Protein 4MTU (pdb70)

Solvent-accessible surface area: 7613 Å² total; per-residue (Å²): 133,40,19,83,90,7,72,34,103,55,89,0,28,75,189,30,36,113,128,134,56,58,56,9,31,26,52,45,6,39,98,16,0,18,81,0,0,45,52,0,0,54,44,1,3,12,45,122,13,126,71,102,32,70,51,115,61,60,109,70,26,78,8,67,25,10,3,78,0,37,0,29,0,40,0,65,91,12,12,87,68,46,0,39,0,53,2,40,0,62,15,37,22,66,54,68,46,46,116,65,105,149,24,123,142,64,67,62,14,164,112,63,64,61,0,0,44,5,41,1,32,1,54,2,34,98,148,77,31,159,23,58,85,44,96,51,0,78,121,17,99,60,118

Secondary structure (DSSP, 8-state):
-EEEEEEEEEE--GGGB-SSTTBBPTHHHHHHHHHHHHHHHHHHHSS--EEEEEEEEEE-S--BTT-EEEEEEEEEEE-SSEEEEEEEEEEEEEES-TT-TT---EEEEEEEEEEEEEEEEEE--GGG-----SGGGTT----

CATH classification: 3.10.129.10

Organism: Anaerotignum propionicum (NCBI:txid28446)

Structure (mmCIF, N/CA/C/O backbone):
data_4MTU
#
_entry.id   4MTU
#
_cell.length_a   78.110
_cell.length_b   78.110
_cell.length_c   102.810
_cell.angle_alpha   90.00
_cell.angle_beta   90.00
_cell.angle_gamma   120.00
#
_symmetry.space_group_name_H-M   'P 63 2 2'
#
loop_
_entity.id
_entity.type
_entity.pdbx_description
1 polymer 'Beta-alanyl-CoA:ammonia lyase 2'
2 non-polymer 'ZINC ION'
3 non-polymer 'SULFATE ION'
4 water water
#
loop_
_atom_site.group_PDB
_atom_site.id
_atom_site.type_symbol
_atom_site.label_atom_id
_atom_site.label_alt_id
_atom_site.label_comp_id
_atom_site.label_asym_id
_atom_site.label_entity_id
_atom_site.label_seq_id
_atom_site.pdbx_PDB_ins_code
_atom_site.Cartn_x
_atom_site.Cartn_y
_atom_site.Cartn_z
_atom_site.occupancy
_atom_site.B_iso_or_equiv
_atom_site.auth_seq_id
_atom_site.auth_comp_id
_atom_site.auth_asym_id
_atom_site.auth_atom_id
_atom_site.pdbx_PDB_model_num
ATOM 1 N N A MET A 1 1 ? 19.184 15.005 19.269 0.34 25.53 1 MET A N 1
ATOM 2 N N B MET A 1 1 ? 19.496 14.980 19.254 0.66 30.66 1 MET A N 1
ATOM 3 C CA A MET A 1 1 ? 19.001 16.407 18.886 0.34 21.47 1 MET A CA 1
ATOM 4 C CA B MET A 1 1 ? 19.304 16.376 18.857 0.66 23.42 1 MET A CA 1
ATOM 5 C C A MET A 1 1 ? 19.636 16.699 17.524 0.34 22.54 1 MET A C 1
ATOM 6 C C B MET A 1 1 ? 19.716 16.686 17.427 0.66 23.59 1 MET A C 1
ATOM 7 O O A MET A 1 1 ? 20.792 16.317 17.283 0.34 26.70 1 MET A O 1
ATOM 8 O O B MET A 1 1 ? 20.831 16.317 17.022 0.66 29.92 1 MET A O 1
ATOM 17 N N . VAL A 1 2 ? 18.899 17.375 16.666 1.00 20.03 2 VAL A N 1
ATOM 18 C CA . VAL A 1 2 ? 19.276 17.800 15.342 1.00 20.49 2 VAL A CA 1
ATOM 19 C C . VAL A 1 2 ? 19.551 19.305 15.412 1.00 19.35 2 VAL A C 1
ATOM 20 O O . VAL A 1 2 ? 18.664 20.082 15.768 1.00 21.05 2 VAL A O 1
ATOM 24 N N . GLY A 1 3 ? 20.735 19.721 15.081 1.00 18.97 3 GLY A N 1
ATOM 25 C CA . GLY A 1 3 ? 21.066 21.139 15.195 1.00 18.30 3 GLY A CA 1
ATOM 26 C C . GLY A 1 3 ? 21.342 21.528 16.617 1.00 18.89 3 GLY A C 1
ATOM 27 O O . GLY A 1 3 ? 21.504 20.704 17.537 1.00 31.09 3 GLY A O 1
ATOM 28 N N . LYS A 1 4 ? 21.430 22.792 16.884 1.00 17.80 4 LYS A N 1
ATOM 29 C CA . LYS A 1 4 ? 21.775 23.359 18.195 1.00 18.11 4 LYS A CA 1
ATOM 30 C C . LYS A 1 4 ? 20.488 23.565 18.985 1.00 15.41 4 LYS A C 1
ATOM 31 O O . LYS A 1 4 ? 19.419 23.745 18.450 1.00 15.32 4 LYS A O 1
ATOM 37 N N . LYS A 1 5 ? 20.650 23.632 20.300 1.00 14.64 5 LYS A N 1
ATOM 38 C CA . LYS A 1 5 ? 19.604 24.046 21.213 1.00 14.85 5 LYS A CA 1
ATOM 39 C C . LYS A 1 5 ? 19.420 25.548 21.073 1.00 15.29 5 LYS A C 1
ATOM 40 O O . LYS A 1 5 ? 20.393 26.285 21.095 1.00 19.47 5 LYS A O 1
ATOM 46 N N . VAL A 1 6 ? 18.201 26.026 20.995 1.00 13.01 6 VAL A N 1
ATOM 47 C CA . VAL A 1 6 ? 17.867 27.438 21.003 1.00 12.99 6 VAL A CA 1
ATOM 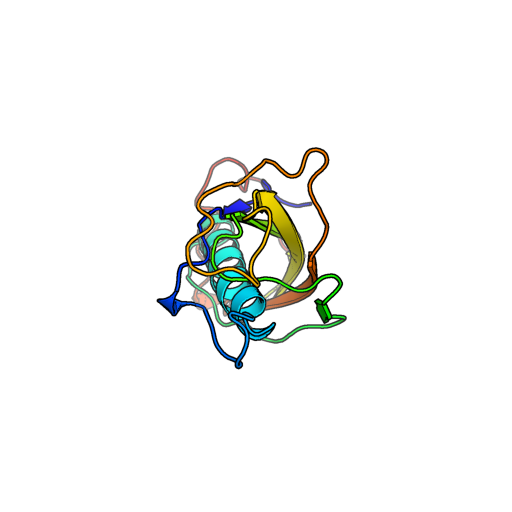48 C C . VAL A 1 6 ? 17.460 27.792 22.446 1.00 12.14 6 VAL A C 1
ATOM 49 O O . VAL A 1 6 ? 16.714 27.093 23.103 1.00 13.00 6 VAL A O 1
ATOM 53 N N . VAL A 1 7 ? 17.995 28.929 22.906 1.00 12.36 7 VAL A N 1
ATOM 54 C CA . VAL A 1 7 ? 17.752 29.423 24.268 1.00 12.28 7 VAL A CA 1
ATOM 55 C C . VAL A 1 7 ? 17.228 30.849 24.199 1.00 12.15 7 VAL A C 1
ATOM 56 O O . VAL A 1 7 ? 17.917 31.743 23.738 1.00 15.24 7 VAL A O 1
ATOM 60 N N . HIS A 1 8 ? 15.971 31.047 24.568 1.00 10.74 8 HIS A N 1
ATOM 61 C CA . HIS A 1 8 ? 15.444 32.372 24.807 1.00 10.52 8 HIS A CA 1
ATOM 62 C C . HIS A 1 8 ? 15.661 32.712 26.290 1.00 10.30 8 HIS A C 1
ATOM 63 O O . HIS A 1 8 ? 15.685 31.817 27.135 1.00 11.47 8 HIS A O 1
ATOM 70 N N A HIS A 1 9 ? 15.774 33.993 26.574 0.74 9.99 9 HIS A N 1
ATOM 71 N N B HIS A 1 9 ? 15.825 33.982 26.619 0.26 10.58 9 HIS A N 1
ATOM 72 C CA A HIS A 1 9 ? 16.068 34.451 27.916 0.74 10.67 9 HIS A CA 1
ATOM 73 C CA B HIS A 1 9 ? 16.134 34.427 27.965 0.26 10.75 9 HIS A CA 1
ATOM 74 C C A HIS A 1 9 ? 15.521 35.842 28.025 0.74 10.42 9 HIS A C 1
ATOM 75 C C B HIS A 1 9 ? 15.672 35.860 28.170 0.26 8.85 9 HIS A C 1
ATOM 76 O O A HIS A 1 9 ? 15.848 36.706 27.208 0.74 9.90 9 HIS A O 1
ATOM 77 O O B HIS A 1 9 ? 16.155 36.721 27.429 0.26 9.99 9 HIS A O 1
ATOM 90 N N . LEU A 1 10 ? 14.781 36.106 29.128 1.00 10.61 10 LEU A N 1
ATOM 91 C CA . LEU A 1 10 ? 14.173 37.413 29.312 1.00 10.44 10 LEU A CA 1
ATOM 92 C C . LEU A 1 10 ? 13.681 37.512 30.780 1.00 10.07 10 LEU A C 1
ATOM 93 O O . LEU A 1 10 ? 13.843 36.585 31.543 1.00 11.14 10 LEU A O 1
ATOM 102 N N . MET A 1 11 ? 13.087 38.653 31.088 1.00 10.54 11 MET A N 1
ATOM 103 C CA . MET A 1 11 ? 12.540 38.934 32.423 1.00 10.05 11 MET A CA 1
ATOM 104 C C . MET A 1 11 ? 11.030 38.928 32.381 1.00 9.65 11 MET A C 1
ATOM 105 O O . MET A 1 11 ? 10.430 39.435 31.423 1.00 11.16 11 MET A O 1
ATOM 110 N N . MET A 1 12 ? 10.399 38.413 33.448 1.00 9.79 12 MET A N 1
ATOM 111 C CA . MET A 1 12 ? 8.999 38.661 33.710 1.00 9.86 12 MET A CA 1
ATOM 112 C C . MET A 1 12 ? 8.819 40.041 34.331 1.00 9.64 12 MET A C 1
ATOM 113 O O . MET A 1 12 ? 9.330 40.273 35.436 1.00 10.91 12 MET A O 1
ATOM 118 N N . SER A 1 13 ? 8.204 40.936 33.608 1.00 10.04 13 SER A N 1
ATOM 119 C CA . SER A 1 13 ? 7.922 42.242 34.163 1.00 10.34 13 SER A CA 1
ATOM 120 C C . SER A 1 13 ? 6.547 42.261 34.778 1.00 9.96 13 SER A C 1
ATOM 121 O O . SER A 1 13 ? 5.792 41.279 34.724 1.00 10.41 13 SER A O 1
ATOM 124 N N . ALA A 1 14 ? 6.171 43.416 35.349 1.00 10.51 14 ALA A N 1
ATOM 125 C CA . ALA A 1 14 ? 4.810 43.561 35.880 1.00 10.47 14 ALA A CA 1
ATOM 126 C C . ALA A 1 14 ? 3.771 43.310 34.777 1.00 10.13 14 ALA A C 1
ATOM 127 O O . ALA A 1 14 ? 2.656 42.879 35.088 1.00 11.31 14 ALA A O 1
ATOM 129 N N . LYS A 1 15 ? 4.079 43.554 33.532 1.00 10.16 15 LYS A N 1
ATOM 130 C CA . LYS A 1 15 ? 3.224 43.326 32.400 1.00 10.17 15 LYS A CA 1
ATOM 131 C C . LYS A 1 15 ? 2.932 41.854 32.137 1.00 10.52 15 LYS A 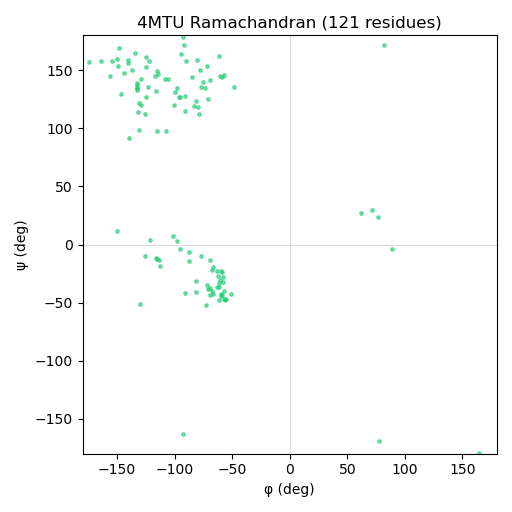C 1
ATOM 132 O O . LYS A 1 15 ? 1.975 41.531 31.452 1.00 12.13 15 LYS A O 1
ATOM 138 N N . ASP A 1 16 ? 3.760 40.955 32.671 1.00 9.88 16 ASP A N 1
ATOM 139 C CA . ASP A 1 16 ? 3.588 39.529 32.537 1.00 10.13 16 ASP A CA 1
ATOM 140 C C . ASP A 1 16 ? 2.698 38.958 33.636 1.00 9.95 16 ASP A C 1
ATOM 141 O O . ASP A 1 16 ? 2.242 37.813 33.511 1.00 10.64 16 ASP A O 1
ATOM 146 N N . ALA A 1 17 ? 2.424 39.712 34.711 1.00 9.94 17 ALA A N 1
ATOM 147 C CA . ALA A 1 17 ? 1.475 39.214 35.693 1.00 9.98 17 ALA A CA 1
ATOM 148 C C . ALA A 1 17 ? 0.162 38.934 35.004 1.00 9.75 17 ALA A C 1
ATOM 149 O O . ALA A 1 17 ? -0.260 39.669 34.106 1.00 10.45 17 ALA A O 1
ATOM 151 N N . HIS A 1 18 ? -0.526 37.906 35.488 1.00 10.14 18 HIS A N 1
ATOM 152 C CA . HIS A 1 18 ? -1.817 37.516 34.922 1.00 9.78 18 HIS A CA 1
ATOM 153 C C . HIS A 1 18 ? -2.876 37.358 36.007 1.00 10.05 18 HIS A C 1
ATOM 154 O O . HIS A 1 18 ? -3.973 37.880 35.878 1.00 11.35 18 HIS A O 1
ATOM 161 N N . TYR A 1 19 ? -2.570 36.597 37.021 1.00 11.56 19 TYR A N 1
ATOM 162 C CA . TYR A 1 19 ? -3.461 36.441 38.156 1.00 12.16 19 TYR A CA 1
ATOM 163 C C . TYR A 1 19 ? -3.110 37.456 39.196 1.00 12.05 19 TYR A C 1
ATOM 164 O O . TYR A 1 19 ? -2.071 38.146 39.113 1.00 13.49 19 TYR A O 1
ATOM 173 N N . THR A 1 20 ? -3.946 37.552 40.232 1.00 13.51 20 THR A N 1
ATOM 174 C CA . THR A 1 20 ? -3.585 38.314 41.388 1.00 12.95 20 THR A CA 1
ATOM 175 C C . THR A 1 20 ? -2.327 37.750 42.049 1.00 12.45 20 THR A C 1
ATOM 176 O O . THR A 1 20 ? -1.865 36.639 41.757 1.00 14.38 20 THR A O 1
ATOM 180 N N . GLY A 1 21 ? -1.704 38.560 42.879 1.00 12.42 21 GLY A N 1
ATOM 181 C CA . GLY A 1 21 ? -0.514 38.144 43.616 1.00 12.66 21 GLY A CA 1
ATOM 182 C C . GLY A 1 21 ? 0.765 38.110 42.764 1.00 11.84 21 GLY A C 1
ATOM 183 O O . GLY A 1 21 ? 1.738 37.445 43.108 1.00 12.69 21 GLY A O 1
ATOM 184 N N . ASN A 1 22 ? 0.780 38.883 41.665 1.00 11.16 22 ASN A N 1
ATOM 185 C CA . ASN A 1 22 ? 1.969 38.966 40.796 1.00 11.15 22 ASN A CA 1
ATOM 186 C C . ASN A 1 22 ? 2.341 37.634 40.170 1.00 10.47 22 ASN A C 1
ATOM 187 O O . ASN A 1 22 ? 3.479 37.419 39.763 1.00 12.05 22 ASN A O 1
ATOM 192 N N . LEU A 1 23 ? 1.349 36.745 39.994 1.00 11.34 23 LEU A N 1
ATOM 193 C CA . LEU A 1 23 ? 1.551 35.422 39.460 1.00 11.08 23 LEU A CA 1
ATOM 194 C C . LEU A 1 23 ? 1.385 35.444 37.940 1.00 10.36 23 LEU A C 1
ATOM 195 O O . LEU A 1 23 ? 0.370 35.926 37.403 1.00 11.02 23 LEU A O 1
ATOM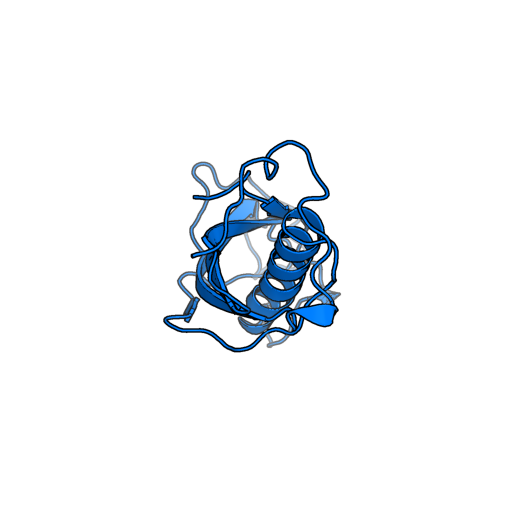 200 N N . VAL A 1 24 ? 2.385 34.910 37.241 1.00 10.48 24 VAL A N 1
ATOM 201 C CA . VAL A 1 24 ? 2.352 34.766 35.794 1.00 10.29 24 VAL A CA 1
ATOM 202 C C . VAL A 1 24 ? 1.619 33.472 35.458 1.00 10.53 24 VAL A C 1
ATOM 203 O O . VAL A 1 24 ? 1.689 32.476 36.190 1.00 12.15 24 VAL A O 1
ATOM 207 N N . ASN A 1 25 ? 0.857 33.489 34.357 1.00 10.39 25 ASN A N 1
ATOM 208 C CA . ASN A 1 25 ? 0.150 32.313 33.888 1.00 10.47 25 ASN A CA 1
ATOM 209 C C . ASN A 1 25 ? 1.084 31.340 33.166 1.00 10.64 25 ASN A C 1
ATOM 210 O O . ASN A 1 25 ? 2.063 31.714 32.512 1.00 11.09 25 ASN A O 1
ATOM 215 N N . GLY A 1 26 ? 0.757 30.041 33.231 1.00 11.44 26 GLY A N 1
ATOM 216 C CA . GLY A 1 26 ? 1.532 29.047 32.527 1.00 12.54 26 GLY A CA 1
ATOM 217 C C . GLY A 1 26 ? 1.554 29.262 31.001 1.00 11.67 26 GLY A C 1
ATOM 218 O O . GLY A 1 26 ? 2.540 28.947 30.333 1.00 12.21 26 GLY A O 1
ATOM 219 N N . ALA A 1 27 ? 0.487 29.833 30.463 1.00 11.62 27 ALA A N 1
ATOM 220 C CA . ALA A 1 27 ? 0.453 30.116 29.045 1.00 11.74 27 ALA A CA 1
ATOM 221 C C . ALA A 1 27 ? 1.568 31.060 28.603 1.00 10.90 27 ALA A C 1
ATOM 222 O O . ALA A 1 27 ? 1.937 31.046 27.432 1.00 11.91 27 ALA A O 1
ATOM 224 N N . ARG A 1 28 ? 2.130 31.869 29.514 1.00 10.50 28 ARG A N 1
ATOM 225 C CA . ARG A 1 28 ? 3.257 32.718 29.119 1.00 10.34 28 ARG A CA 1
ATOM 226 C C . ARG A 1 28 ? 4.441 31.876 28.662 1.00 10.19 28 ARG A C 1
ATOM 227 O O . ARG A 1 28 ? 5.192 32.268 27.761 1.00 10.79 28 ARG A O 1
ATOM 235 N N . ILE A 1 29 ? 4.643 30.715 29.320 1.00 10.54 29 ILE A N 1
ATOM 236 C CA . ILE A 1 29 ? 5.716 29.821 28.905 1.00 10.55 29 ILE A CA 1
ATOM 237 C C . ILE A 1 29 ? 5.424 29.250 27.511 1.00 10.35 29 ILE A C 1
ATOM 238 O O . ILE A 1 29 ? 6.312 29.162 26.661 1.00 10.68 29 ILE A O 1
ATOM 243 N N . VAL A 1 30 ? 4.160 28.853 27.273 1.00 10.73 30 VAL A N 1
ATOM 244 C CA . VAL A 1 30 ? 3.768 28.305 25.986 1.00 11.04 30 VAL A CA 1
ATOM 245 C C . VAL A 1 30 ? 3.935 29.360 24.888 1.00 10.70 30 VAL A C 1
ATOM 246 O O . VAL A 1 30 ? 4.410 29.005 23.802 1.00 11.52 30 VAL A O 1
ATOM 250 N N . ASN A 1 31 ? 3.659 30.599 25.168 1.00 11.26 31 ASN A N 1
ATOM 251 C CA . ASN A 1 31 ? 3.901 31.671 24.213 1.00 11.40 31 ASN A CA 1
ATOM 252 C C . ASN A 1 31 ? 5.373 31.677 23.783 1.00 10.72 31 ASN A C 1
ATOM 253 O O . ASN A 1 31 ? 5.727 31.752 22.619 1.00 11.24 31 ASN A O 1
ATOM 262 N N . GLN A 1 32 ? 6.263 31.604 24.802 1.00 10.33 32 GLN A N 1
ATOM 263 C CA . GLN A 1 32 ? 7.682 31.652 24.500 1.00 10.23 32 GLN A CA 1
ATOM 264 C C . GLN A 1 32 ? 8.148 30.405 23.748 1.00 10.40 32 GLN A C 1
ATOM 265 O O . GLN A 1 32 ? 8.956 30.529 22.814 1.00 10.66 32 GLN A O 1
ATOM 271 N N . TRP A 1 33 ? 7.652 29.236 24.123 1.00 10.47 33 TRP A N 1
ATOM 272 C CA . TRP A 1 33 ? 8.019 28.005 23.380 1.00 10.53 33 TRP A CA 1
ATOM 273 C C . TRP A 1 33 ? 7.555 28.105 21.921 1.00 10.48 33 TRP A C 1
ATOM 274 O O . TRP A 1 33 ? 8.256 27.568 21.049 1.00 11.05 33 TRP A O 1
ATOM 285 N N . GLY A 1 34 ? 6.442 28.772 21.642 1.00 10.74 34 GLY A N 1
ATOM 286 C CA . GLY A 1 34 ? 6.056 28.957 20.259 1.00 10.59 34 GLY A CA 1
ATOM 287 C C . GLY A 1 34 ? 7.137 29.715 19.481 1.00 10.72 34 GLY A C 1
ATOM 288 O O . GLY A 1 34 ? 7.452 29.367 18.333 1.00 11.66 34 GLY A O 1
ATOM 289 N N . ASP A 1 35 ? 7.701 30.753 20.102 1.00 10.38 35 ASP A N 1
ATOM 290 C CA . ASP A 1 35 ? 8.749 31.548 19.445 1.00 10.52 35 ASP A CA 1
ATOM 291 C C . ASP A 1 35 ? 10.070 30.782 19.337 1.00 10.03 35 ASP A C 1
ATOM 292 O O . ASP A 1 35 ? 10.791 30.913 18.354 1.00 10.58 35 ASP A O 1
ATOM 297 N N . VAL A 1 36 ? 10.393 29.949 20.349 1.00 10.12 36 VAL A N 1
ATOM 298 C CA . VAL A 1 36 ? 11.557 29.074 20.272 1.00 10.37 36 VAL A CA 1
ATOM 299 C C . VAL A 1 36 ? 11.399 28.098 19.105 1.00 10.36 36 VAL A C 1
ATOM 300 O O . VAL A 1 36 ? 12.310 27.877 18.308 1.00 11.20 36 VAL A O 1
ATOM 304 N N . GLY A 1 37 ? 10.221 27.473 19.031 1.00 10.65 37 GLY A N 1
ATOM 305 C CA . GLY A 1 37 ? 9.932 26.550 17.935 1.00 10.93 37 GLY A CA 1
ATOM 306 C C . GLY A 1 37 ? 10.055 27.251 16.569 1.00 10.69 37 GLY A C 1
ATOM 307 O O . GLY A 1 37 ? 10.609 26.671 15.620 1.00 11.10 37 GLY A O 1
ATOM 308 N N . THR A 1 38 ? 9.532 28.462 16.469 1.00 10.53 38 THR A N 1
ATOM 309 C CA . THR A 1 38 ? 9.638 29.204 15.215 1.00 10.65 38 THR A CA 1
ATOM 310 C C . THR A 1 38 ? 11.110 29.341 14.838 1.00 10.36 38 THR A C 1
ATOM 311 O O . THR A 1 38 ? 11.500 29.141 13.685 1.00 10.98 38 THR A O 1
ATOM 315 N N . GLU A 1 39 ? 11.965 29.732 15.804 1.00 10.62 39 GLU A N 1
ATOM 316 C CA . GLU A 1 39 ? 13.378 29.946 15.506 1.00 10.64 39 GLU A CA 1
ATOM 317 C C . GLU A 1 39 ? 14.007 28.647 14.987 1.00 10.72 39 GLU A C 1
ATOM 318 O O . GLU A 1 39 ? 14.785 28.645 14.006 1.00 10.99 39 GLU A O 1
ATOM 324 N N . LEU A 1 40 ? 13.709 27.515 15.624 1.00 10.70 40 LEU A N 1
ATOM 325 C CA . LEU A 1 40 ? 14.192 26.224 15.174 1.00 10.90 40 LEU A CA 1
ATOM 326 C C . LEU A 1 40 ? 13.763 25.917 13.704 1.00 10.81 40 LEU A C 1
ATOM 327 O O . LEU A 1 40 ? 14.559 25.378 12.947 1.00 11.81 40 LEU A O 1
ATOM 332 N N . MET A 1 41 ? 12.541 26.267 13.375 1.00 10.93 41 MET A N 1
ATOM 333 C CA . MET A 1 41 ? 12.034 25.996 12.044 1.00 11.27 41 MET A CA 1
ATOM 334 C C . MET A 1 41 ? 12.700 26.904 11.011 1.00 11.00 41 MET A C 1
ATOM 335 O O . MET A 1 41 ? 12.993 26.457 9.865 1.00 11.95 41 MET A O 1
ATOM 340 N N . VAL A 1 42 ? 12.937 28.143 11.356 1.00 11.00 42 VAL A N 1
ATOM 341 C CA . VAL A 1 42 ? 13.694 29.026 10.482 1.00 10.84 42 VAL A CA 1
ATOM 342 C C . VAL A 1 42 ? 15.044 28.395 10.158 1.00 10.92 42 VAL A C 1
ATOM 343 O O . VAL A 1 42 ? 15.501 28.376 9.006 1.00 11.74 42 VAL A O 1
ATOM 347 N N . TYR A 1 43 ? 15.710 27.903 11.193 1.00 11.23 43 TYR A N 1
ATOM 348 C CA . TYR A 1 43 ? 17.039 27.328 10.995 1.00 11.71 43 TYR A CA 1
ATOM 349 C C . TYR A 1 43 ? 17.060 26.007 10.221 1.00 12.24 43 TYR A C 1
ATOM 350 O O . TYR A 1 43 ? 17.964 25.763 9.442 1.00 12.93 43 TYR A O 1
ATOM 359 N N . VAL A 1 44 ? 16.063 25.158 10.449 1.00 11.44 44 VAL A N 1
ATOM 360 C CA . VAL A 1 44 ? 16.096 23.827 9.822 1.00 12.07 44 VAL A CA 1
ATOM 361 C C . VAL A 1 44 ? 15.602 23.862 8.385 1.00 11.78 44 VAL A C 1
ATOM 362 O O . VAL A 1 44 ? 16.048 23.049 7.560 1.00 13.16 44 VAL A O 1
ATOM 366 N N . ASP A 1 45 ? 14.664 24.755 8.052 1.00 11.90 45 ASP A N 1
ATOM 367 C CA . ASP A 1 45 ? 14.050 24.734 6.710 1.00 11.52 45 ASP A CA 1
ATOM 368 C C . ASP A 1 45 ? 13.596 26.098 6.214 1.00 11.56 45 ASP A C 1
ATOM 369 O O . ASP A 1 45 ? 12.909 26.147 5.175 1.00 12.19 45 ASP A O 1
ATOM 374 N N . GLY A 1 46 ? 13.968 27.192 6.847 1.00 11.36 46 GLY A N 1
ATOM 375 C CA . GLY A 1 46 ? 13.795 28.484 6.233 1.00 11.55 46 GLY A CA 1
ATOM 376 C C . GLY A 1 46 ? 12.370 29.001 6.127 1.00 10.99 46 GLY A C 1
ATOM 377 O O . GLY A 1 46 ? 12.083 29.815 5.228 1.00 11.52 46 GLY A O 1
ATOM 378 N N . ASP A 1 47 ? 11.507 28.607 7.055 1.00 11.49 47 ASP A N 1
ATOM 379 C CA . ASP A 1 47 ? 10.112 29.038 7.076 1.00 11.81 47 ASP A CA 1
ATOM 380 C C . ASP A 1 47 ? 9.689 29.198 8.542 1.00 11.52 47 ASP A C 1
ATOM 381 O O . ASP A 1 47 ? 10.168 28.423 9.378 1.00 12.53 47 ASP A O 1
ATOM 386 N N . ILE A 1 48 ? 8.818 30.124 8.814 1.00 11.54 48 ILE A N 1
ATOM 387 C CA . ILE A 1 48 ? 8.389 30.315 10.211 1.00 11.54 48 ILE A CA 1
ATOM 388 C C . ILE A 1 48 ? 7.523 29.162 10.713 1.00 12.20 48 ILE A C 1
ATOM 389 O O . ILE A 1 48 ? 7.440 29.001 11.939 1.00 13.89 48 ILE A O 1
ATOM 394 N N A SER A 1 49 ? 6.945 28.344 9.837 0.79 12.42 49 SER A N 1
ATOM 395 N N B SER A 1 49 ? 6.906 28.412 9.811 0.21 12.56 49 SER A N 1
ATOM 396 C CA A SER A 1 49 ? 6.188 27.144 10.171 0.79 12.35 49 SER A CA 1
ATOM 397 C CA B SER A 1 49 ? 6.226 27.183 10.209 0.21 13.28 49 SER A CA 1
ATOM 398 C C A SER A 1 49 ? 4.822 27.475 10.766 0.79 12.67 49 SER A C 1
ATOM 399 C C B SER A 1 49 ? 4.958 27.403 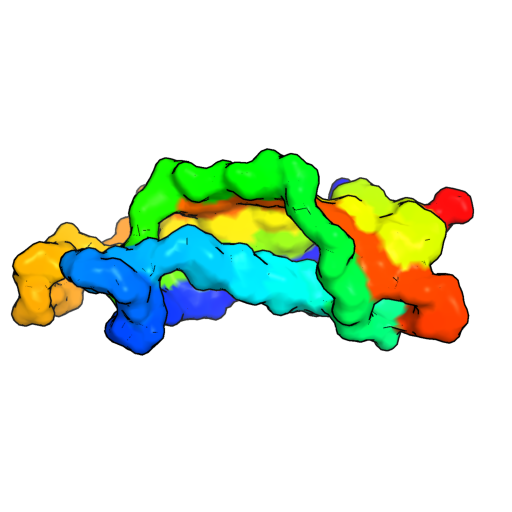11.022 0.21 13.86 49 SER A C 1
ATOM 400 O O A SER A 1 49 ? 4.455 28.644 10.962 0.79 13.44 49 SER A O 1
ATOM 401 O O B SER A 1 49 ? 4.761 28.461 11.629 0.21 13.92 49 SER A O 1
ATOM 406 N N . LEU A 1 50 ? 4.095 26.395 11.044 1.00 15.51 50 LEU A N 1
ATOM 407 C CA . LEU A 1 50 ? 2.805 26.419 11.724 1.00 15.60 50 LEU A CA 1
ATOM 408 C C . LEU A 1 50 ? 2.981 25.459 12.922 1.00 15.10 50 LEU A C 1
ATOM 409 O O . LEU A 1 50 ? 3.505 24.340 12.795 1.00 16.32 50 LEU A O 1
ATOM 414 N N . PHE A 1 51 ? 2.517 25.854 14.101 1.00 16.16 51 PHE A N 1
ATOM 415 C CA . PHE A 1 51 ? 2.595 24.992 15.277 1.00 16.42 51 PHE A CA 1
ATOM 416 C C . PHE A 1 51 ? 1.400 24.000 15.296 1.00 15.42 51 PHE A C 1
ATOM 417 O O . PHE A 1 51 ? 0.245 24.414 15.238 1.00 18.01 51 PHE A O 1
ATOM 425 N N . LEU A 1 52 ? 1.615 22.681 15.269 1.00 15.76 52 LEU A N 1
ATOM 426 C CA . LEU A 1 52 ? 0.604 21.649 15.215 1.00 16.00 52 LEU A CA 1
ATOM 427 C C . LEU A 1 52 ? -0.032 21.298 16.552 1.00 15.77 52 LEU A C 1
ATOM 428 O O . LEU A 1 52 ? -1.211 20.984 16.652 1.00 16.86 52 LEU A O 1
ATOM 433 N N . GLY A 1 53 ? 0.797 21.240 17.593 1.00 16.62 53 GLY A N 1
ATOM 434 C CA . GLY A 1 53 ? 0.263 20.823 18.909 1.00 16.56 53 GLY A CA 1
ATOM 435 C C . GLY A 1 53 ? 1.388 20.462 19.829 1.00 13.98 53 GLY A C 1
ATOM 436 O O . GLY A 1 53 ? 2.587 20.541 19.538 1.00 14.42 53 GLY A O 1
ATOM 437 N N . TYR A 1 54 ? 0.947 20.067 21.047 1.00 13.26 54 TYR A N 1
ATOM 438 C CA . TYR A 1 54 ? 1.820 19.607 22.107 1.00 13.04 54 TYR A CA 1
ATOM 439 C C . TYR A 1 54 ? 1.329 18.311 22.660 1.00 13.44 54 TYR A C 1
ATOM 440 O O . TYR A 1 54 ? 0.170 18.043 22.864 1.00 15.60 54 TYR A O 1
ATOM 449 N N A LYS A 1 55 ? 2.334 17.655 23.355 0.54 13.86 55 LYS A N 1
ATOM 450 N N B LYS A 1 55 ? 2.099 17.272 22.447 0.46 12.95 55 LYS A N 1
ATOM 451 C CA A LYS A 1 55 ? 2.069 16.564 24.315 0.54 15.52 55 LYS A CA 1
ATOM 452 C CA B LYS A 1 55 ? 1.631 16.012 22.984 0.46 14.59 55 LYS A CA 1
ATOM 453 C C A LYS A 1 55 ? 2.837 16.812 25.604 0.54 13.95 55 LYS A C 1
ATOM 454 C C B LYS A 1 55 ? 1.593 16.174 24.490 0.46 12.75 55 LYS A C 1
ATOM 455 O O A LYS A 1 55 ? 3.985 17.293 25.607 0.54 15.44 55 LYS A O 1
ATOM 456 O O B LYS A 1 55 ? 0.804 15.509 25.040 0.46 14.69 55 LYS A O 1
ATOM 459 N N A ASP A 1 56 ? 2.222 16.479 26.751 0.54 14.75 56 ASP A N 1
ATOM 460 N N B ASP A 1 56 ? 2.442 16.933 25.152 0.46 13.71 56 ASP A N 1
ATOM 461 C CA A ASP A 1 56 ? 2.929 16.387 28.007 0.54 15.21 56 ASP A CA 1
ATOM 462 C CA B ASP A 1 56 ? 2.438 17.032 26.618 0.46 12.82 56 ASP A CA 1
ATOM 463 C C A ASP A 1 56 ? 3.439 17.780 28.379 0.54 14.59 56 ASP A C 1
ATOM 464 C C B ASP A 1 56 ? 3.071 18.323 27.045 0.46 12.79 56 ASP A C 1
ATOM 465 O O A ASP A 1 56 ? 4.592 17.825 28.823 0.54 16.96 56 ASP A O 1
ATOM 466 O O B ASP A 1 56 ? 4.002 18.749 26.366 0.46 13.49 56 ASP A O 1
ATOM 472 N N . ILE A 1 57 ? 2.592 18.863 28.170 1.00 13.68 57 ILE A N 1
ATOM 473 C CA . ILE A 1 57 ? 3.079 20.084 28.818 1.00 13.10 57 ILE A CA 1
ATOM 474 C C . ILE A 1 57 ? 2.978 19.830 30.324 1.00 12.79 57 ILE A C 1
ATOM 475 O O . ILE A 1 57 ? 1.880 19.459 30.806 1.00 13.80 57 ILE A O 1
ATOM 480 N N . GLU A 1 58 ? 4.036 20.047 31.081 1.00 13.50 58 GLU A N 1
ATOM 481 C CA . GLU A 1 58 ? 4.018 20.043 32.504 1.00 13.52 58 GLU A CA 1
ATOM 482 C C . GLU A 1 58 ? 4.573 21.350 33.067 1.00 13.92 58 GLU A C 1
ATOM 483 O O . GLU A 1 58 ? 5.627 21.785 32.661 1.00 15.75 58 GLU A O 1
ATOM 486 N N . PHE A 1 59 ? 3.785 21.974 33.936 1.00 13.73 59 PHE A N 1
ATOM 487 C CA . PHE A 1 59 ? 4.157 23.193 34.621 1.00 14.29 59 PHE A CA 1
ATOM 488 C C . PHE A 1 59 ? 4.597 22.776 36.025 1.00 15.48 59 PHE A C 1
ATOM 489 O O . PHE A 1 59 ? 3.786 22.193 36.781 1.00 19.51 59 PHE A O 1
ATOM 497 N N . THR A 1 60 ? 5.836 23.054 36.395 1.00 14.51 60 THR A N 1
ATOM 498 C CA . THR A 1 60 ? 6.456 22.419 37.551 1.00 15.94 60 THR A CA 1
ATOM 499 C C . THR A 1 60 ? 6.795 23.383 38.673 1.00 15.61 60 THR A C 1
ATOM 500 O O . THR A 1 60 ? 7.122 22.885 39.754 1.00 19.24 60 THR A O 1
ATOM 504 N N . ALA A 1 61 ? 6.759 24.678 38.498 1.00 15.93 61 ALA A N 1
ATOM 505 C CA . ALA A 1 61 ? 7.027 25.662 39.547 1.00 15.56 61 ALA A CA 1
ATOM 506 C C . ALA A 1 61 ? 6.344 26.962 39.181 1.00 15.02 61 ALA A C 1
ATOM 507 O O . ALA A 1 61 ? 6.345 27.304 37.995 1.00 17.15 61 ALA A O 1
ATOM 509 N N . PRO A 1 62 ? 5.836 27.719 40.142 1.00 13.78 62 PRO A N 1
ATOM 510 C CA . PRO A 1 62 ? 5.169 28.983 39.813 1.00 13.99 62 PRO A CA 1
ATOM 511 C C . PRO A 1 62 ? 6.184 30.015 39.374 1.00 12.31 62 PRO A C 1
ATOM 512 O O . PRO A 1 62 ? 7.324 30.001 39.808 1.00 13.69 62 PRO A O 1
ATOM 516 N N . VAL A 1 63 ? 5.709 30.961 38.554 1.00 11.47 63 VAL A N 1
ATOM 517 C CA . VAL A 1 63 ? 6.506 32.050 38.016 1.00 11.01 63 VAL A CA 1
ATOM 518 C C . VAL A 1 63 ? 5.835 33.371 38.417 1.00 10.47 63 VAL A C 1
ATOM 519 O O . VAL A 1 63 ? 4.619 33.490 38.284 1.00 11.07 63 VAL A O 1
ATOM 523 N N . TYR A 1 64 ? 6.676 34.291 38.866 1.00 10.68 64 TYR A N 1
ATOM 524 C CA . TYR A 1 64 ? 6.218 35.606 39.353 1.00 10.71 64 TYR A CA 1
ATOM 525 C C . TYR A 1 64 ? 6.890 36.741 38.627 1.00 10.23 64 TYR A C 1
ATOM 526 O O . TYR A 1 64 ? 7.987 36.598 38.051 1.00 10.75 64 TYR A O 1
ATOM 535 N N . VAL A 1 65 ? 6.288 37.916 38.716 1.00 10.34 65 VAL A N 1
ATOM 536 C CA . VAL A 1 65 ? 6.928 39.185 38.322 1.00 10.18 65 VAL A CA 1
ATOM 537 C C . VAL A 1 65 ? 8.305 39.219 38.962 1.00 10.13 65 VAL A C 1
ATOM 538 O O . VAL A 1 65 ? 8.480 38.915 40.159 1.00 10.77 65 VAL A O 1
ATOM 542 N N . GLY A 1 66 ? 9.310 39.632 38.166 1.00 10.36 66 GLY A N 1
ATOM 543 C CA . GLY A 1 66 ? 10.672 39.770 38.605 1.00 10.88 66 GLY A CA 1
ATOM 544 C C . GLY A 1 66 ? 11.500 38.524 38.468 1.00 11.01 66 GLY A C 1
ATOM 545 O O . GLY A 1 66 ? 12.708 38.520 38.711 1.00 12.27 66 GLY A O 1
ATOM 546 N N . ASP A 1 67 ? 10.886 37.434 38.041 1.00 10.51 67 ASP A N 1
ATOM 547 C CA . ASP A 1 67 ? 11.659 36.235 37.697 1.00 10.55 67 ASP A CA 1
ATOM 548 C C . ASP A 1 67 ? 12.350 36.460 36.355 1.00 10.49 67 ASP A C 1
ATOM 549 O O . ASP A 1 67 ? 11.773 36.964 35.388 1.00 12.94 67 ASP A O 1
ATOM 554 N N . PHE A 1 68 ? 13.587 35.998 36.272 1.00 10.33 68 PHE A N 1
ATOM 555 C CA . PHE A 1 68 ? 14.334 35.893 35.003 1.00 10.21 68 PHE A CA 1
ATOM 556 C C . PHE A 1 68 ? 14.244 34.456 34.561 1.00 10.31 68 PHE A C 1
ATOM 557 O O . PHE A 1 68 ? 14.495 33.542 35.351 1.00 11.20 68 PHE A O 1
ATOM 565 N N . MET A 1 69 ? 13.879 34.273 33.281 1.00 10.66 69 MET A N 1
ATOM 566 C CA . MET A 1 69 ? 13.486 32.984 32.756 1.00 10.74 69 MET A CA 1
ATOM 567 C C . MET A 1 69 ? 14.246 32.662 31.475 1.00 10.54 69 MET A C 1
ATOM 568 O O . MET A 1 69 ? 14.447 33.523 30.626 1.00 11.90 69 MET A O 1
ATOM 573 N N . GLU A 1 70 ? 14.592 31.399 31.343 1.00 10.99 70 GLU A N 1
ATOM 574 C CA . GLU A 1 70 ? 15.150 30.847 30.125 1.00 12.52 70 GLU A CA 1
ATOM 575 C C . GLU A 1 70 ? 14.211 29.778 29.565 1.00 12.99 70 GLU A C 1
ATOM 576 O O . GLU A 1 70 ? 13.537 29.026 30.305 1.00 15.95 70 GLU A O 1
ATOM 582 N N . TYR A 1 71 ? 14.146 29.699 28.248 1.00 12.30 71 TYR A N 1
ATOM 583 C CA . TYR A 1 71 ? 13.256 28.808 27.543 1.00 12.56 71 TYR A CA 1
ATOM 584 C C . TYR A 1 71 ? 14.128 28.102 26.496 1.00 12.74 71 TYR A C 1
ATOM 585 O O . TYR A 1 71 ? 14.638 28.756 25.612 1.00 15.36 71 TYR A O 1
ATOM 594 N N . HIS A 1 72 ? 14.287 26.803 26.670 1.00 12.09 72 HIS A N 1
ATOM 595 C CA . HIS A 1 72 ? 15.147 26.005 25.796 1.00 12.31 72 HIS A CA 1
ATOM 596 C C . HIS A 1 72 ? 14.279 25.158 24.864 1.00 11.84 72 HIS A C 1
ATOM 597 O O . HIS A 1 72 ? 13.219 24.643 25.254 1.00 12.75 72 HIS A O 1
ATOM 604 N N . GLY A 1 73 ? 14.721 24.993 23.605 1.00 11.67 73 GLY A N 1
ATOM 605 C CA . GLY A 1 73 ? 14.075 24.080 22.723 1.00 11.77 73 GLY A CA 1
ATOM 606 C C . GLY A 1 73 ? 15.059 23.485 21.744 1.00 11.67 73 GLY A C 1
ATOM 607 O O . GLY A 1 73 ? 16.074 24.098 21.391 1.00 12.59 73 GLY A O 1
ATOM 608 N N . TRP A 1 74 ? 14.721 22.276 21.284 1.00 12.06 74 TRP A N 1
ATOM 609 C CA . TRP A 1 74 ? 15.577 21.637 20.260 1.00 12.27 74 TRP A CA 1
ATOM 610 C C . TRP A 1 74 ? 14.693 20.664 19.467 1.00 12.50 74 TRP A C 1
ATOM 611 O O . TRP A 1 74 ? 13.658 20.193 19.897 1.00 13.31 74 TRP A O 1
ATOM 622 N N . ILE A 1 75 ? 15.191 20.387 18.255 1.00 12.84 75 ILE A N 1
ATOM 623 C CA . ILE A 1 75 ? 14.588 19.397 17.399 1.00 12.96 75 ILE A CA 1
ATOM 624 C C . ILE A 1 75 ? 15.029 18.021 17.786 1.00 13.85 75 ILE A C 1
ATOM 625 O O . ILE A 1 75 ? 16.239 17.741 17.807 1.00 15.30 75 ILE A O 1
ATOM 630 N N . GLU A 1 76 ? 14.111 17.144 18.077 1.00 14.74 76 GLU A N 1
ATOM 631 C CA . GLU A 1 76 ? 14.385 15.744 18.353 1.00 16.27 76 GLU A CA 1
ATOM 632 C C . GLU A 1 76 ? 14.302 14.935 17.059 1.00 17.76 76 GLU A C 1
ATOM 633 O O . GLU A 1 76 ? 15.127 13.996 16.890 1.00 21.17 76 GLU A O 1
ATOM 636 N N . LYS A 1 77 ? 13.356 15.157 16.175 1.00 16.98 77 LYS A N 1
ATOM 637 C CA . LYS A 1 77 ? 13.166 14.369 14.970 1.00 18.23 77 LYS A CA 1
ATOM 638 C C . LYS A 1 77 ? 12.646 15.275 13.866 1.00 16.65 77 LYS A C 1
ATOM 639 O O . LYS A 1 77 ? 11.710 16.058 14.002 1.00 17.78 77 LYS A O 1
ATOM 643 N N . VAL A 1 78 ? 13.330 15.176 12.714 1.00 17.64 78 VAL A N 1
ATOM 644 C CA . VAL A 1 78 ? 12.916 15.771 11.468 1.00 17.18 78 VAL A CA 1
ATOM 645 C C . VAL A 1 78 ? 12.052 14.759 10.693 1.00 17.93 78 VAL A C 1
ATOM 646 O O . VAL A 1 78 ? 12.583 13.701 10.312 1.00 20.05 78 VAL A O 1
ATOM 650 N N . GLY A 1 79 ? 10.767 15.030 10.470 1.00 17.62 79 GLY A N 1
ATOM 651 C CA . GLY A 1 79 ? 9.901 14.203 9.718 1.00 18.17 79 GLY A CA 1
ATOM 652 C C . GLY A 1 79 ? 9.903 14.679 8.288 1.00 17.33 79 GLY A C 1
ATOM 653 O O . GLY A 1 79 ? 10.766 15.362 7.813 1.00 19.53 79 GLY A O 1
ATOM 654 N N . ASN A 1 80 ? 8.892 14.256 7.532 1.00 17.86 80 ASN A N 1
ATOM 655 C CA . ASN A 1 80 ? 8.720 14.691 6.164 1.00 17.81 80 ASN A CA 1
ATOM 656 C C . ASN A 1 80 ? 8.232 16.145 6.114 1.00 17.00 80 ASN A C 1
ATOM 657 O O . ASN A 1 80 ? 8.876 16.948 5.486 1.00 18.95 80 ASN A O 1
ATOM 662 N N . GLN A 1 81 ? 7.160 16.432 6.834 1.00 16.97 81 GLN A N 1
ATOM 663 C CA . GLN A 1 81 ? 6.629 17.800 6.969 1.00 16.35 81 GLN A CA 1
ATOM 664 C C . GLN A 1 81 ? 6.473 18.242 8.421 1.00 15.95 81 GLN A C 1
ATOM 665 O O . GLN A 1 81 ? 6.227 19.420 8.656 1.00 18.34 81 GLN A O 1
ATOM 671 N N . SER A 1 82 ? 6.618 17.330 9.374 1.00 16.21 82 SER A N 1
ATOM 672 C CA . SER A 1 82 ? 6.440 17.630 10.765 1.00 16.68 82 SER A CA 1
ATOM 673 C C . SER A 1 82 ? 7.772 17.447 11.476 1.00 15.96 82 SER A C 1
ATOM 674 O O . SER A 1 82 ? 8.630 16.663 11.056 1.00 21.64 82 SER A O 1
ATOM 679 N N . TYR A 1 83 ? 7.986 18.220 12.518 1.00 14.66 83 TYR A N 1
ATOM 680 C CA . TYR A 1 83 ? 9.212 18.287 13.262 1.00 14.14 83 TYR A CA 1
ATOM 681 C C . TYR A 1 83 ? 8.871 18.170 14.760 1.00 14.58 83 TYR A C 1
ATOM 682 O O . TYR A 1 83 ? 8.064 18.965 15.259 1.00 17.51 83 TYR A O 1
ATOM 691 N N . THR A 1 84 ? 9.435 17.174 15.407 1.00 13.75 84 THR A N 1
ATOM 692 C CA . THR A 1 84 ? 9.145 16.960 16.837 1.00 14.66 84 THR A CA 1
ATOM 693 C C . THR A 1 84 ? 10.231 17.635 17.620 1.00 13.69 84 THR A C 1
ATOM 694 O O . THR A 1 84 ? 11.401 17.353 17.423 1.00 15.12 84 THR A O 1
ATOM 698 N N . CYS A 1 85 ? 9.811 18.513 18.569 1.00 13.92 85 CYS A N 1
ATOM 699 C CA . CYS A 1 85 ? 10.692 19.322 19.343 1.00 13.51 85 CYS A CA 1
ATOM 700 C C . CYS A 1 85 ? 10.437 19.100 20.847 1.00 13.36 85 CYS A C 1
ATOM 701 O O . CYS A 1 85 ? 9.325 18.778 21.246 1.00 15.39 85 CYS A O 1
ATOM 704 N N . LYS A 1 86 ? 11.475 19.316 21.630 1.00 12.79 86 LYS A N 1
ATOM 705 C CA . LYS A 1 86 ? 11.392 19.299 23.107 1.00 13.35 86 LYS A CA 1
ATOM 706 C C . LYS A 1 86 ? 11.683 20.663 23.618 1.00 12.22 86 LYS A C 1
ATOM 707 O O . LYS A 1 86 ? 12.511 21.396 23.078 1.00 13.00 86 LYS A O 1
ATOM 711 N N . PHE A 1 87 ? 11.008 20.996 24.743 1.00 11.81 87 PHE A N 1
ATOM 712 C CA . PHE A 1 87 ? 11.091 22.334 25.319 1.00 11.28 87 PHE A CA 1
ATOM 713 C C . PHE A 1 87 ? 11.242 22.221 26.848 1.00 11.75 87 PHE A C 1
ATOM 714 O O . PHE A 1 87 ? 10.719 21.307 27.506 1.00 12.04 87 PHE A O 1
ATOM 722 N N . GLU A 1 88 ? 11.915 23.196 27.419 1.00 11.83 88 GLU A N 1
ATOM 723 C CA . GLU A 1 88 ? 12.076 23.367 28.848 1.00 11.72 88 GLU A CA 1
ATOM 724 C C . GLU A 1 88 ? 11.974 24.855 29.215 1.00 11.25 88 GLU A C 1
ATOM 725 O O . GLU A 1 88 ? 12.244 25.732 28.379 1.00 11.70 88 GLU A O 1
ATOM 731 N N . ALA A 1 89 ? 11.607 25.136 30.463 1.00 11.29 89 ALA A N 1
ATOM 732 C CA . ALA A 1 89 ? 11.600 26.495 30.990 1.00 11.17 89 ALA A CA 1
ATOM 733 C C . ALA A 1 89 ? 12.295 26.458 32.351 1.00 11.15 89 ALA A C 1
ATOM 734 O O . ALA A 1 89 ? 11.993 25.581 33.172 1.00 12.25 89 ALA A O 1
ATOM 736 N N . TRP A 1 90 ? 13.207 27.389 32.570 1.00 11.39 90 TRP A N 1
ATOM 737 C CA . TRP A 1 90 ? 14.075 27.441 33.742 1.00 11.56 90 TRP A CA 1
ATOM 738 C C . TRP A 1 90 ? 14.083 28.848 34.333 1.00 11.15 90 TRP A C 1
ATOM 739 O O . TRP A 1 90 ? 14.192 29.830 33.611 1.00 13.38 90 TRP A O 1
ATOM 750 N N . LYS A 1 91 ? 14.020 28.935 35.659 1.00 11.64 91 LYS A N 1
ATOM 751 C CA . LYS A 1 91 ? 14.126 30.205 36.388 1.00 11.40 91 LYS A CA 1
ATOM 752 C C . LYS A 1 91 ? 15.552 30.395 36.856 1.00 11.63 91 LYS A C 1
ATOM 753 O O . LYS A 1 91 ? 16.095 29.470 37.530 1.00 13.03 91 LYS A O 1
ATOM 759 N N . VAL A 1 92 ? 16.13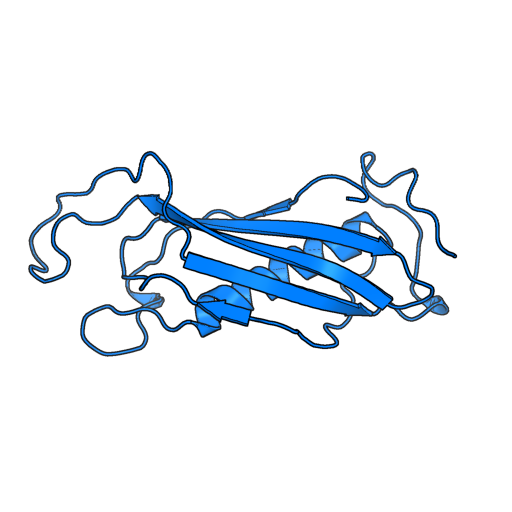3 31.525 36.537 1.00 11.50 92 VAL A N 1
ATOM 760 C CA . VAL A 1 92 ? 17.523 31.824 36.838 1.00 12.01 92 VAL A CA 1
ATOM 761 C C . VAL A 1 92 ? 17.715 32.937 37.853 1.00 11.89 92 VAL A C 1
ATOM 762 O O . VAL A 1 92 ? 18.865 33.098 38.347 1.00 12.72 92 VAL A O 1
ATOM 766 N N . ALA A 1 93 ? 16.692 33.704 38.178 1.00 11.86 93 ALA A N 1
ATOM 767 C CA . ALA A 1 93 ? 16.801 34.771 39.193 1.00 11.47 93 ALA A CA 1
ATOM 768 C C . ALA A 1 93 ? 15.372 35.125 39.586 1.00 11.06 93 ALA A C 1
ATOM 769 O O . ALA A 1 93 ? 14.427 34.823 38.830 1.00 11.37 93 ALA A O 1
ATOM 771 N N A LYS A 1 94 ? 15.221 35.812 40.706 0.62 11.31 94 LYS A N 1
ATOM 772 N N B LYS A 1 94 ? 15.227 35.744 40.753 0.38 11.68 94 LYS A N 1
ATOM 773 C CA A LYS A 1 94 ? 13.860 36.069 41.229 0.62 11.32 94 LYS A CA 1
ATOM 774 C CA B LYS A 1 94 ? 13.914 35.972 41.374 0.38 11.43 94 LYS A CA 1
ATOM 775 C C A LYS A 1 94 ? 13.951 37.166 42.307 0.62 10.94 94 LYS A C 1
ATOM 776 C C B LYS A 1 94 ? 13.950 37.085 42.428 0.38 11.91 94 LYS A C 1
ATOM 777 O O A LYS A 1 94 ? 15.039 37.402 42.898 0.62 11.03 94 LYS A O 1
ATOM 778 O O B LYS A 1 94 ? 14.963 37.321 43.124 0.38 12.78 94 LYS A O 1
ATOM 787 N N . MET A 1 95 ? 12.834 37.793 42.620 1.00 11.36 95 MET A N 1
ATOM 788 C CA . MET A 1 95 ? 12.724 38.619 43.796 1.00 11.23 95 MET A CA 1
ATOM 789 C C . MET A 1 95 ? 12.791 37.755 45.060 1.00 11.33 95 MET A C 1
ATOM 790 O O . MET A 1 95 ? 12.285 36.632 45.066 1.00 13.34 95 MET A O 1
ATOM 795 N N . VAL A 1 96 ? 13.358 38.281 46.125 1.00 11.79 96 VAL A N 1
ATOM 796 C CA . VAL A 1 96 ? 13.396 37.536 47.421 1.00 12.85 96 VAL A CA 1
ATOM 797 C C . VAL A 1 96 ? 11.995 37.417 48.031 1.00 13.54 96 VAL A C 1
ATOM 798 O O . VAL A 1 96 ? 11.690 36.342 48.555 1.00 16.62 96 VAL A O 1
ATOM 802 N N . ASP A 1 97 ? 11.186 38.476 48.025 1.00 13.88 97 ASP A N 1
ATOM 803 C CA . ASP A 1 97 ? 9.887 38.466 48.691 1.00 13.94 97 ASP A CA 1
ATOM 804 C C . ASP A 1 97 ? 8.843 39.166 47.858 1.00 13.61 97 ASP A C 1
ATOM 805 O O . ASP A 1 97 ? 8.605 40.396 47.986 1.00 13.92 97 ASP A O 1
ATOM 810 N N . ILE A 1 98 ? 8.136 38.404 47.002 1.00 14.40 98 ILE A N 1
ATOM 811 C CA . ILE A 1 98 ? 7.121 38.946 46.134 1.00 14.23 98 ILE A CA 1
ATOM 812 C C . ILE A 1 98 ? 5.973 39.538 46.899 1.00 14.13 98 ILE A C 1
ATOM 813 O O . ILE A 1 98 ? 5.176 40.332 46.342 1.00 15.70 98 ILE A O 1
ATOM 818 N N . THR A 1 99 ? 5.772 39.111 48.144 1.00 14.12 99 THR A N 1
ATOM 819 C CA . THR A 1 99 ? 4.646 39.577 48.915 1.00 14.47 99 THR A CA 1
ATOM 820 C C . THR A 1 99 ? 4.852 40.975 49.471 1.00 14.66 99 THR A C 1
ATOM 821 O O . THR A 1 99 ? 3.884 41.547 50.012 1.00 17.28 99 THR A O 1
ATOM 825 N N . ASN A 1 100 ? 6.036 41.547 49.386 1.00 13.73 100 ASN A N 1
ATOM 826 C CA . ASN A 1 100 ? 6.291 42.913 49.852 1.00 13.66 100 ASN A CA 1
ATOM 827 C C . ASN A 1 100 ? 6.660 43.782 48.668 1.00 13.02 100 ASN A C 1
ATOM 828 O O . ASN A 1 100 ? 7.788 43.721 48.198 1.00 13.16 100 ASN A O 1
ATOM 833 N N . PRO A 1 101 ? 5.715 44.535 48.109 1.00 13.74 101 PRO A N 1
ATOM 834 C CA . PRO A 1 101 ? 5.998 45.282 46.906 1.00 13.86 101 PRO A CA 1
ATOM 835 C C . PRO A 1 101 ? 7.119 46.276 46.999 1.00 13.56 101 PRO A C 1
ATOM 836 O O . PRO A 1 101 ? 7.662 46.636 45.947 1.00 14.80 101 PRO A O 1
ATOM 840 N N . GLN A 1 102 ? 7.470 46.763 48.169 1.00 13.51 102 GLN A N 1
ATOM 841 C CA . GLN A 1 102 ? 8.549 47.708 48.358 1.00 14.01 102 GLN A CA 1
ATOM 842 C C . GLN A 1 102 ? 9.893 47.011 48.543 1.00 14.10 102 GLN A C 1
ATOM 843 O O . GLN A 1 102 ? 10.898 47.738 48.625 1.00 17.01 102 GLN A O 1
ATOM 849 N N . ASP A 1 103 ? 9.935 45.716 48.647 1.00 12.81 103 ASP A N 1
ATOM 850 C CA . ASP A 1 103 ? 11.231 44.989 48.818 1.00 12.54 103 ASP A CA 1
ATOM 851 C C . ASP A 1 103 ? 11.883 44.869 47.472 1.00 12.75 103 ASP A C 1
ATOM 852 O O . ASP A 1 103 ? 11.290 44.266 46.554 1.00 15.58 103 ASP A O 1
ATOM 857 N N . THR A 1 104 ? 13.050 45.438 47.297 1.00 12.56 104 THR A N 1
ATOM 858 C CA . THR A 1 104 ? 13.786 45.424 46.036 1.00 12.58 104 THR A CA 1
ATOM 859 C C . THR A 1 104 ? 14.863 44.328 45.997 1.00 11.69 104 THR A C 1
ATOM 860 O O . THR A 1 104 ? 15.596 44.237 45.002 1.00 12.23 104 THR A O 1
ATOM 864 N N . ARG A 1 105 ? 14.959 43.503 47.043 1.00 11.49 105 ARG A N 1
ATOM 865 C CA . ARG A 1 105 ? 15.960 42.457 47.063 1.00 11.47 105 ARG A CA 1
ATOM 866 C C . ARG A 1 105 ? 15.649 41.383 46.043 1.00 10.94 105 ARG A C 1
ATOM 867 O O . ARG A 1 105 ? 14.494 40.968 45.883 1.00 11.61 105 ARG A O 1
ATOM 875 N N . ALA A 1 106 ? 16.698 40.870 45.404 1.00 11.15 106 ALA A N 1
ATOM 876 C CA . ALA A 1 106 ? 16.549 39.813 44.405 1.00 11.01 106 ALA A CA 1
ATOM 877 C C . ALA A 1 106 ? 17.811 38.973 44.424 1.00 11.35 106 ALA A C 1
ATOM 878 O O . ALA A 1 106 ? 18.875 39.418 44.919 1.00 12.14 106 ALA A O 1
ATOM 880 N N . THR A 1 107 ? 17.742 37.751 43.927 1.00 11.75 107 THR A N 1
ATOM 881 C CA . THR A 1 107 ? 18.854 36.843 43.950 1.00 12.10 107 THR A CA 1
ATOM 882 C C . THR A 1 107 ? 18.810 35.926 42.735 1.00 11.36 107 THR A C 1
ATOM 883 O O . THR A 1 107 ? 17.851 35.872 42.008 1.00 12.62 107 THR A O 1
ATOM 887 N N . ALA A 1 108 ? 19.912 35.205 42.535 1.00 12.74 108 ALA A N 1
ATOM 888 C CA . ALA A 1 108 ? 20.005 34.197 41.532 1.00 12.84 108 ALA A CA 1
ATOM 889 C C . ALA A 1 108 ? 19.378 32.924 41.988 1.00 13.80 108 ALA A C 1
ATOM 890 O O . ALA A 1 108 ? 19.258 32.677 43.201 1.00 16.43 108 ALA A O 1
ATOM 892 N N . CYS A 1 109 ? 18.998 32.060 41.043 1.00 14.44 109 CYS A N 1
ATOM 893 C CA . CYS A 1 109 ? 18.636 30.680 41.242 1.00 15.14 109 CYS A CA 1
ATOM 894 C C . CYS A 1 109 ? 19.788 29.828 40.682 1.00 16.25 109 CYS A C 1
ATOM 895 O O . CYS A 1 109 ? 19.892 29.651 39.461 1.00 17.52 109 CYS A O 1
ATOM 898 N N . GLU A 1 110 ? 20.647 29.418 41.605 1.00 20.43 110 GLU A N 1
ATOM 899 C CA . GLU A 1 110 ? 21.823 28.652 41.185 1.00 22.83 110 GLU A CA 1
ATOM 900 C C . GLU A 1 110 ? 21.865 27.444 42.090 1.00 24.14 110 GLU A C 1
ATOM 901 O O . GLU A 1 110 ? 22.260 27.635 43.283 1.00 27.40 110 GLU A O 1
ATOM 907 N N . PRO A 1 111 ? 21.388 26.263 41.688 1.00 25.44 111 PRO A N 1
ATOM 908 C CA . PRO A 1 111 ? 21.062 25.921 40.339 1.00 23.19 111 PRO A CA 1
ATOM 909 C C . PRO A 1 111 ? 19.703 26.486 39.897 1.00 18.36 111 PRO A C 1
ATOM 910 O O . PRO A 1 111 ? 18.819 26.786 40.692 1.00 19.43 111 PRO A O 1
ATOM 914 N N A PRO A 1 112 ? 19.504 26.541 38.599 0.59 17.03 112 PRO A N 1
ATOM 915 N N B PRO A 1 112 ? 19.546 26.655 38.593 0.41 16.74 112 PRO A N 1
ATOM 916 C CA A PRO A 1 112 ? 18.249 27.056 38.083 0.59 15.92 112 PRO A CA 1
ATOM 917 C CA B PRO A 1 112 ? 18.238 27.080 38.091 0.41 15.36 112 PRO A CA 1
ATOM 918 C C A PRO A 1 112 ? 17.112 26.110 38.383 0.59 14.73 112 PRO A C 1
ATOM 919 C C B PRO A 1 112 ? 17.134 26.134 38.514 0.41 15.14 112 PRO A C 1
ATOM 920 O O A PRO A 1 112 ? 17.282 24.901 38.523 0.59 16.49 112 PRO A O 1
ATOM 921 O O B PRO A 1 112 ? 17.390 24.976 38.853 0.41 17.03 112 PRO A O 1
ATOM 928 N N . VAL A 1 113 ? 15.910 26.678 38.488 1.00 14.53 113 VAL A N 1
ATOM 929 C CA . VAL A 1 113 ? 14.708 25.940 38.918 1.00 14.54 113 VAL A CA 1
ATOM 930 C C . VAL A 1 113 ? 13.882 25.596 37.696 1.00 13.34 113 VAL A C 1
ATOM 931 O O . VAL A 1 113 ? 13.512 26.479 36.912 1.00 13.19 113 VAL A O 1
ATOM 935 N N . LEU A 1 114 ? 13.558 24.318 37.539 1.00 13.82 114 LEU A N 1
ATOM 936 C CA . LEU A 1 114 ? 12.743 23.870 36.435 1.00 13.35 114 LEU A CA 1
ATOM 937 C C . LEU A 1 114 ? 11.296 24.327 36.601 1.00 13.05 114 LEU A C 1
ATOM 938 O O . LEU A 1 114 ? 10.653 24.004 37.606 1.00 15.21 114 LEU A O 1
ATOM 943 N N . CYS A 1 115 ? 10.765 25.023 35.590 1.00 12.29 115 CYS A N 1
ATOM 944 C CA . CYS A 1 115 ? 9.407 25.561 35.614 1.00 12.16 115 CYS A CA 1
ATOM 945 C C . CYS A 1 115 ? 8.494 24.877 34.604 1.00 12.14 115 CYS A C 1
ATOM 946 O O . CYS A 1 115 ? 7.256 25.021 34.731 1.00 12.80 115 CYS A O 1
ATOM 949 N N . GLY A 1 116 ? 9.003 24.185 33.602 1.00 12.64 116 GLY A N 1
ATOM 950 C CA . GLY A 1 116 ? 8.115 23.519 32.688 1.00 13.36 116 GLY A CA 1
ATOM 951 C C . GLY A 1 116 ? 8.909 22.659 31.694 1.00 12.03 116 GLY A C 1
ATOM 952 O O . GLY A 1 116 ? 10.065 22.925 31.421 1.00 12.06 116 GLY A O 1
ATOM 953 N N . THR A 1 117 ? 8.181 21.672 31.166 1.00 11.97 117 THR A N 1
ATOM 954 C CA . THR A 1 117 ? 8.685 20.870 30.050 1.00 12.47 117 THR A CA 1
ATOM 955 C C . THR A 1 117 ? 7.539 20.612 29.094 1.00 11.94 117 THR A C 1
ATOM 956 O O . THR A 1 117 ? 6.360 20.655 29.458 1.00 13.13 117 THR A O 1
ATOM 960 N N . ALA A 1 118 ? 7.874 20.286 27.836 1.00 12.66 118 ALA A N 1
ATOM 961 C CA . ALA A 1 118 ? 6.869 19.942 26.858 1.00 13.04 118 ALA A CA 1
ATOM 962 C C . ALA A 1 118 ? 7.523 19.231 25.649 1.00 12.29 118 ALA A C 1
ATOM 963 O O . ALA A 1 118 ? 8.706 19.418 25.380 1.00 13.34 118 ALA A O 1
ATOM 965 N N . THR A 1 119 ? 6.672 18.492 24.945 1.00 13.18 119 THR A N 1
ATOM 966 C CA . THR A 1 119 ? 7.006 18.007 23.583 1.00 13.55 119 THR A CA 1
ATOM 96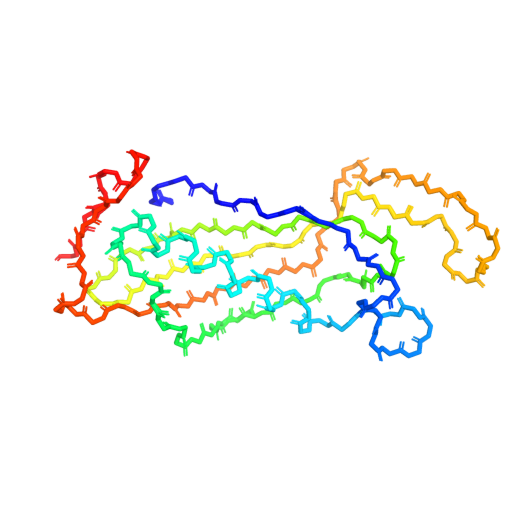7 C C . THR A 1 119 ? 6.015 18.644 22.630 1.00 13.69 119 THR A C 1
ATOM 968 O O . THR A 1 119 ? 4.817 18.593 22.912 1.00 16.71 119 THR A O 1
ATOM 972 N N . GLY A 1 120 ? 6.485 19.211 21.521 1.00 14.23 120 GLY A N 1
ATOM 973 C CA . GLY A 1 120 ? 5.624 19.844 20.549 1.00 16.55 120 GLY A CA 1
ATOM 974 C C . GLY A 1 120 ? 5.968 19.456 19.152 1.00 14.34 120 GLY A C 1
ATOM 975 O O . GLY A 1 120 ? 7.034 18.857 18.895 1.00 19.22 120 GLY A O 1
ATOM 976 N N . SER A 1 121 ? 5.075 19.724 18.254 1.00 14.89 121 SER A N 1
ATOM 977 C CA . SER A 1 121 ? 5.335 19.481 16.847 1.00 17.02 121 SER A CA 1
ATOM 978 C C . SER A 1 121 ? 4.945 20.657 15.992 1.00 15.06 121 SER A C 1
ATOM 979 O O . SER A 1 121 ? 3.930 21.321 16.256 1.00 16.86 121 SER A O 1
ATOM 984 N N . LEU A 1 122 ? 5.783 20.931 15.027 1.00 15.11 122 LEU A N 1
ATOM 985 C CA . LEU A 1 122 ? 5.648 22.021 14.104 1.00 13.91 122 LEU A CA 1
ATOM 986 C C . LEU A 1 122 ? 5.619 21.443 12.658 1.00 14.11 122 LEU A C 1
ATOM 987 O O . LEU A 1 122 ? 6.051 20.331 12.425 1.00 15.06 122 LEU A O 1
ATOM 992 N N . PHE A 1 123 ? 5.054 22.236 11.751 1.00 13.63 123 PHE A N 1
ATOM 993 C CA . PHE A 1 123 ? 4.805 21.781 10.373 1.00 13.78 123 PHE A CA 1
ATOM 994 C C . PHE A 1 123 ? 5.286 22.826 9.383 1.00 12.81 123 PHE A C 1
ATOM 995 O O . PHE A 1 123 ? 5.057 24.010 9.531 1.00 13.65 123 PHE A O 1
ATOM 1003 N N . ILE A 1 124 ? 5.993 22.312 8.357 1.00 13.65 124 ILE A N 1
ATOM 1004 C CA . ILE A 1 124 ? 6.298 23.145 7.187 1.00 13.32 124 ILE A CA 1
ATOM 1005 C C . ILE A 1 124 ? 5.858 22.326 5.965 1.00 14.12 124 ILE A C 1
ATOM 1006 O O . ILE A 1 124 ? 6.382 21.238 5.749 1.00 14.76 124 ILE A O 1
ATOM 1011 N N . ALA A 1 125 ? 4.932 22.842 5.163 1.00 14.91 125 ALA A N 1
ATOM 1012 C CA . ALA A 1 125 ? 4.487 22.119 3.951 1.00 16.78 125 ALA A CA 1
ATOM 1013 C C . ALA A 1 125 ? 5.714 21.891 3.052 1.00 16.06 125 ALA A C 1
ATOM 1014 O O . ALA A 1 125 ? 6.614 22.723 2.974 1.00 15.27 125 ALA A O 1
ATOM 1016 N N . LYS A 1 126 ? 5.725 20.774 2.399 1.00 17.81 126 LYS A N 1
ATOM 1017 C CA . LYS A 1 126 ? 6.869 20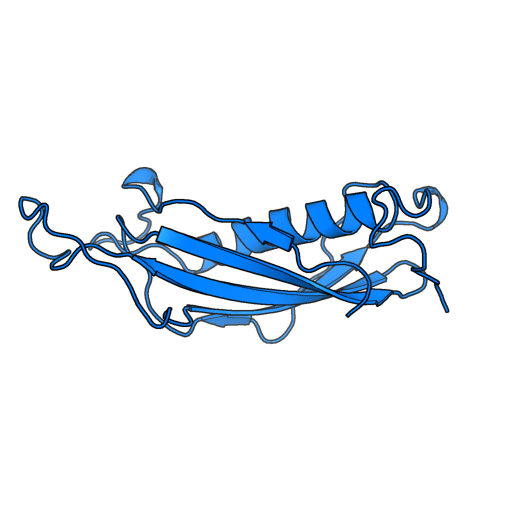.380 1.587 1.00 21.21 126 LYS A CA 1
ATOM 1018 C C . LYS A 1 126 ? 7.288 21.465 0.622 1.00 20.40 126 LYS A C 1
ATOM 1019 O O . LYS A 1 126 ? 8.516 21.730 0.492 1.00 20.88 126 LYS A O 1
ATOM 1025 N N . ASP A 1 127 ? 6.335 22.117 -0.015 1.00 20.14 127 ASP A N 1
ATOM 1026 C CA . ASP A 1 127 ? 6.652 23.133 -1.029 1.00 22.52 127 ASP A CA 1
ATOM 1027 C C . ASP A 1 127 ? 7.317 24.374 -0.407 1.00 21.93 127 ASP A C 1
ATOM 1028 O O . ASP A 1 127 ? 7.911 25.172 -1.121 1.00 27.66 127 ASP A O 1
ATOM 1033 N N . ASN A 1 128 ? 7.138 24.614 0.906 1.00 16.31 128 ASN A N 1
ATOM 1034 C CA . ASN A 1 128 ? 7.682 25.730 1.605 1.00 15.82 128 ASN A CA 1
ATOM 1035 C C . ASN A 1 128 ? 9.004 25.422 2.306 1.00 14.29 128 ASN A C 1
ATOM 1036 O O . ASN A 1 128 ? 9.616 26.355 2.885 1.00 15.37 128 ASN A O 1
ATOM 1041 N N . GLN A 1 129 ? 9.485 24.189 2.287 1.00 13.53 129 GLN A N 1
ATOM 1042 C CA . GLN A 1 129 ? 10.771 23.865 2.903 1.00 13.34 129 GLN A CA 1
ATOM 1043 C C . GLN A 1 129 ? 11.912 24.340 1.974 1.00 13.38 129 GLN A C 1
ATOM 1044 O O . GLN A 1 129 ? 11.885 24.159 0.760 1.00 15.15 129 GLN A O 1
ATOM 1050 N N . ARG A 1 130 ? 12.913 24.971 2.574 1.00 12.61 130 ARG A N 1
ATOM 1051 C CA . ARG A 1 130 ? 14.006 25.605 1.826 1.00 12.95 130 ARG A CA 1
ATOM 1052 C C . ARG A 1 130 ? 15.360 25.079 2.169 1.00 12.88 130 ARG A C 1
ATOM 1053 O O . ARG A 1 130 ? 16.368 25.575 1.672 1.00 14.32 130 ARG A O 1
ATOM 1061 N N . GLY A 1 131 ? 15.435 24.064 3.029 1.00 13.16 131 GLY A N 1
ATOM 1062 C CA . GLY A 1 131 ? 16.684 23.524 3.493 1.00 13.61 131 GLY A CA 1
ATOM 1063 C C . GLY A 1 131 ? 17.273 24.382 4.664 1.00 13.07 131 GLY A C 1
ATOM 1064 O O . GLY A 1 131 ? 16.772 25.448 5.021 1.00 13.55 131 GLY A O 1
ATOM 1065 N N . PRO A 1 132 ? 18.317 23.861 5.242 1.00 13.64 132 PRO A N 1
ATOM 1066 C CA . PRO A 1 132 ? 18.911 24.506 6.431 1.00 13.62 132 PRO A CA 1
ATOM 1067 C C . PRO A 1 132 ? 19.381 25.920 6.117 1.00 13.24 132 PRO A C 1
ATOM 1068 O O . PRO A 1 132 ? 19.896 26.220 5.046 1.00 14.16 132 PRO A O 1
ATOM 1072 N N . GLN A 1 133 ? 19.233 26.807 7.139 1.00 13.35 133 GLN A N 1
ATOM 1073 C CA . GLN A 1 133 ? 19.585 28.178 7.031 1.00 13.31 133 GLN A CA 1
ATOM 1074 C C . GLN A 1 133 ? 20.708 28.622 7.953 1.00 14.10 133 GLN A C 1
ATOM 1075 O O . GLN A 1 133 ? 21.173 29.751 7.895 1.00 17.06 133 GLN A O 1
ATOM 1081 N N . GLU A 1 134 ? 21.074 27.777 8.904 1.00 14.70 134 GLU A N 1
ATOM 1082 C CA . GLU A 1 134 ? 22.002 28.062 10.003 1.00 15.43 134 GLU A CA 1
ATOM 1083 C C . GLU A 1 134 ? 22.971 26.867 10.041 1.00 15.47 134 GLU A C 1
ATOM 1084 O O . GLU A 1 134 ? 22.534 25.705 9.913 1.00 16.18 134 GLU A O 1
ATOM 1090 N N . SER A 1 135 ? 24.262 27.114 10.165 1.00 17.10 135 SER A N 1
ATOM 1091 C CA . SER A 1 135 ? 25.285 26.110 9.962 1.00 18.97 135 SER A CA 1
ATOM 1092 C C . SER A 1 135 ? 25.150 24.898 10.852 1.00 18.33 135 SER A C 1
ATOM 1093 O O . SER A 1 135 ? 25.481 23.762 10.404 1.00 20.18 135 SER A O 1
ATOM 1096 N N . SER A 1 136 ? 24.644 25.024 12.080 1.00 17.17 136 SER A N 1
ATOM 1097 C CA . SER A 1 136 ? 24.533 23.859 12.956 1.00 17.78 136 SER A CA 1
ATOM 1098 C C . SER A 1 136 ? 23.467 22.872 12.475 1.00 17.20 136 SER A C 1
ATOM 1099 O O . SER A 1 136 ? 23.432 21.723 12.960 1.00 18.63 136 SER A O 1
ATOM 1102 N N . PHE A 1 137 ? 22.633 23.271 11.551 1.00 15.73 137 PHE A N 1
ATOM 1103 C CA . PHE A 1 137 ? 21.521 22.456 11.022 1.00 15.65 137 PHE A CA 1
ATOM 1104 C C . PHE A 1 137 ? 21.852 21.841 9.678 1.00 16.38 137 PHE A C 1
ATOM 1105 O O . PHE A 1 137 ? 20.967 21.235 9.061 1.00 16.96 137 PHE A O 1
ATOM 1113 N N . LYS A 1 138 ? 23.081 21.968 9.220 1.00 17.82 138 LYS A N 1
ATOM 1114 C CA . LYS A 1 138 ? 23.442 21.580 7.858 1.00 22.07 138 LYS A CA 1
ATOM 1115 C C . LYS A 1 138 ? 23.219 20.110 7.635 1.00 24.12 138 LYS A C 1
ATOM 1116 O O . LYS A 1 138 ? 22.993 19.686 6.502 1.00 29.09 138 LYS A O 1
ATOM 1119 N N . ASP A 1 139 ? 23.273 19.280 8.653 1.00 24.35 139 ASP A N 1
ATOM 1120 C CA . ASP A 1 139 ? 23.087 17.856 8.307 1.00 30.05 139 ASP A CA 1
ATOM 1121 C C . ASP A 1 139 ? 21.699 17.383 8.692 1.00 28.50 139 ASP A C 1
ATOM 1122 O O . ASP A 1 139 ? 21.531 16.160 8.795 1.00 30.11 139 ASP A O 1
ATOM 1127 N N A ALA A 1 140 ? 20.833 18.374 8.852 0.58 23.98 140 ALA A N 1
ATOM 1128 N N B ALA A 1 140 ? 20.683 18.204 8.884 0.42 22.80 140 ALA A N 1
ATOM 1129 C CA A ALA A 1 140 ? 19.454 17.962 8.932 0.58 21.80 140 ALA A CA 1
ATOM 1130 C CA B ALA A 1 140 ? 19.312 17.872 9.250 0.42 21.73 140 ALA A CA 1
ATOM 1131 C C A ALA A 1 140 ? 19.171 17.181 7.649 0.58 22.74 140 ALA A C 1
ATOM 1132 C C B ALA A 1 140 ? 18.464 17.326 8.106 0.42 19.47 140 ALA A C 1
ATOM 1133 O O A ALA A 1 140 ? 19.283 17.418 6.472 0.58 22.68 140 ALA A O 1
ATOM 1134 O O B ALA A 1 140 ? 17.707 18.040 7.427 0.42 20.41 140 ALA A O 1
ATOM 1137 N N . LYS A 1 141 ? 18.639 16.024 7.856 1.00 21.43 141 LYS A N 1
ATOM 1138 C CA . LYS A 1 141 ? 18.125 15.172 6.823 1.00 23.36 141 LYS A CA 1
ATOM 1139 C C . LYS A 1 141 ? 16.710 14.681 7.126 1.00 21.65 141 LYS A C 1
ATOM 1140 O O . LYS A 1 141 ? 16.394 14.438 8.313 1.00 25.55 141 LYS A O 1
ATOM 1143 N N . HIS A 1 142 ? 15.886 14.508 6.124 1.00 19.36 142 HIS A N 1
ATOM 1144 C CA . HIS A 1 142 ? 14.513 14.013 6.276 1.00 19.85 142 HIS A CA 1
ATOM 1145 C C . HIS A 1 142 ? 14.436 12.527 6.069 1.00 20.73 142 HIS A C 1
ATOM 1146 O O . HIS A 1 142 ? 15.368 11.950 5.524 1.00 24.82 142 HIS A O 1
ATOM 1153 N N . PRO A 1 143 ? 13.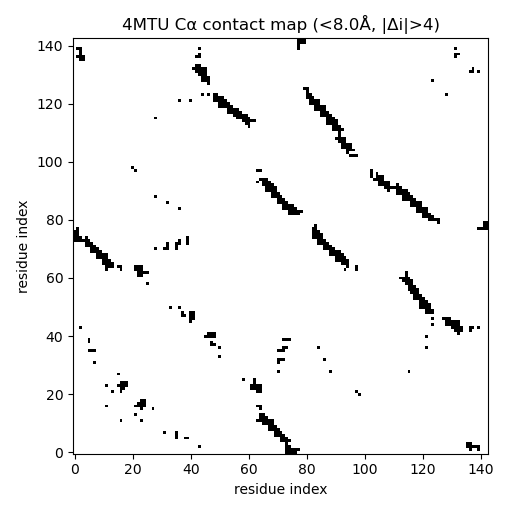342 11.848 6.473 1.00 22.99 143 PRO A N 1
ATOM 1154 C CA . PRO A 1 143 ? 13.261 10.382 6.223 1.00 25.21 143 PRO A CA 1
ATOM 1155 C C . PRO A 1 143 ? 13.407 10.085 4.726 1.00 25.61 143 PRO A C 1
ATOM 1156 O O . PRO A 1 143 ? 12.953 10.884 3.915 1.00 31.64 143 PRO A O 1
#

Foldseek 3Di:
DAFDKDKDKDFAACVQQDDPLQWHDPVVLVVVVLVSVQVQLCQFFNGSFDWDDWPDKDFDDTDGHGWIKMKIKDWPAAEQFKTKMKMWMWTFKGAPDSPDVVRPHIGTDVVIDTGMITITMTGDPNVRGHGGDDVRNNVVDYD

Nearest PDB structures (foldseek):
  4mtu-assembly1_A  TM=1.007E+00  e=1.819E-29  Anaerotignum propionicum
  3bjk-assembly1_F  TM=7.765E-01  e=2.397E-07  Haemophilus influenzae Rd KW20
  3bjk-assembly1_D  TM=7.552E-01  e=3.177E-07  Haemophilus influenzae Rd KW20
  2eis-assembly1_A  TM=8.190E-01  e=3.386E-06  Thermus thermophilus HB8
  2qq2-assembly1_D  TM=7.489E-01  e=8.825E-06  Homo sapiens

B-factor: mean 17.14, std 7.94, range [8.85, 64.27]

InterPro domains:
  IPR029069 HotDog domain superfamily [SSF54637] (5-129)

Radius of gyration: 16.97 Å; Cα contacts (8 Å, |Δi|>4): 356; chains: 1; bounding box: 29×37×51 Å

Sequence (143 aa):
MMVGKKVVHHHLMMSAKDAHYTGNLVNGARIVNQWGDVGTELMVYVDGDISSLFLGYKKDDIEFTAPVYVGDFMEYHGWIEKVGNQSYTCKFEAWKVAKKMVDITNPQDTRATACEPPPVLCGTATGSLFIAKDNQRGPQESSFKDAAKHP